Protein AF-A0A1H1V375-F1 (afdb_monomer_lite)

Organism: NCBI:txid545619

Radius of gyration: 21.79 Å; chains: 1; bounding box: 55×44×50 Å

Sequence (81 aa):
MTETAPTTPEAPRRRQGMSTATVVWGVVVTLVAVGAISLALGASFDLGLALIVALTAGGVALLVGAVAGAAGRRHSRTKTD

pLDDT: mean 70.5, std 11.18, range [45.0, 88.38]

Foldseek 3Di:
DDPPDPPDPPPPPPVCPPPLVNVLVVVVVVLVVVVVVVVVVVPPDDVVNVVVNVVVSVVVVVVSVVVSVVVVVVVVPPPDD

Structure (mmCIF, N/CA/C/O backbone):
data_AF-A0A1H1V375-F1
#
_entry.id   AF-A0A1H1V375-F1
#
loop_
_atom_site.group_PDB
_atom_site.id
_atom_site.type_symbol
_atom_site.label_atom_id
_atom_site.label_alt_id
_atom_site.label_comp_id
_atom_site.label_asym_id
_atom_site.label_entity_id
_atom_site.label_seq_id
_atom_site.pdbx_PDB_ins_code
_atom_site.Cartn_x
_atom_site.Cartn_y
_atom_site.Cartn_z
_atom_sit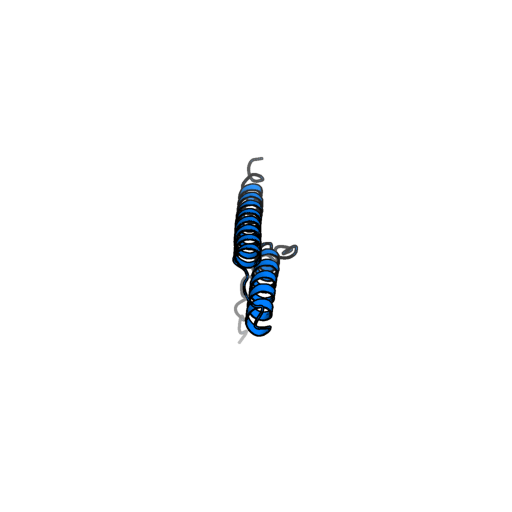e.occupancy
_atom_site.B_iso_or_equiv
_atom_site.auth_seq_id
_atom_site.auth_comp_id
_atom_site.auth_asym_id
_atom_site.auth_atom_id
_atom_site.pdbx_PDB_model_num
ATOM 1 N N . MET A 1 1 ? -39.885 -30.821 29.970 1.00 48.91 1 MET A N 1
ATOM 2 C CA . MET A 1 1 ? -38.461 -30.695 29.600 1.00 48.91 1 MET A CA 1
ATOM 3 C C . MET A 1 1 ? -38.322 -29.445 28.749 1.00 48.91 1 MET A C 1
ATOM 5 O O . MET A 1 1 ? -38.612 -29.489 27.565 1.00 48.91 1 MET A O 1
ATOM 9 N N . THR A 1 2 ? -38.025 -28.308 29.370 1.00 56.50 2 THR A N 1
ATOM 10 C CA . THR A 1 2 ? -37.730 -27.048 28.673 1.00 56.50 2 THR A CA 1
ATOM 11 C C . THR A 1 2 ? -36.220 -26.936 28.552 1.00 56.50 2 THR A C 1
ATOM 13 O O . THR A 1 2 ? -35.533 -26.754 29.554 1.00 56.50 2 THR A O 1
ATOM 16 N N . GLU A 1 3 ? -35.717 -27.120 27.336 1.00 53.03 3 GLU A N 1
ATOM 17 C CA . GLU A 1 3 ? -34.319 -26.904 26.987 1.00 53.03 3 GLU A CA 1
ATOM 18 C C . GLU A 1 3 ? -34.077 -25.396 26.913 1.00 53.03 3 GLU A C 1
ATOM 20 O O . GLU A 1 3 ? -34.513 -24.712 25.987 1.00 53.03 3 GLU A O 1
ATOM 25 N N . THR A 1 4 ? -33.447 -24.855 27.951 1.00 60.56 4 THR A N 1
ATOM 26 C CA . THR A 1 4 ? -32.971 -23.475 27.970 1.00 60.56 4 THR A CA 1
ATOM 27 C C . THR A 1 4 ? -31.780 -23.398 27.017 1.00 60.56 4 THR A C 1
ATOM 29 O O . THR A 1 4 ? -30.645 -23.665 27.407 1.00 60.56 4 THR A O 1
ATOM 32 N N . ALA A 1 5 ? -32.042 -23.104 25.743 1.00 69.94 5 ALA A N 1
ATOM 33 C CA . ALA A 1 5 ? -30.990 -22.863 24.764 1.00 69.94 5 ALA A CA 1
ATOM 34 C C . ALA A 1 5 ? -30.074 -21.734 25.278 1.00 69.94 5 ALA A C 1
ATOM 36 O O . ALA A 1 5 ? -30.585 -20.704 25.733 1.00 69.94 5 ALA A O 1
ATOM 37 N N . PRO A 1 6 ? -28.738 -21.895 25.241 1.00 66.00 6 PRO A N 1
ATOM 38 C CA . PRO A 1 6 ? -27.832 -20.859 25.702 1.00 66.00 6 PRO A CA 1
ATOM 39 C C . PRO A 1 6 ? -27.998 -19.625 24.814 1.00 66.00 6 PRO A C 1
ATOM 41 O O . PRO A 1 6 ? -27.624 -19.616 23.640 1.00 66.00 6 PRO A O 1
ATOM 44 N N . THR A 1 7 ? -28.567 -18.565 25.386 1.00 62.91 7 THR A N 1
ATOM 45 C CA . THR A 1 7 ? -28.560 -17.229 24.797 1.00 62.91 7 THR A CA 1
ATOM 46 C C . THR A 1 7 ? -27.108 -16.786 24.696 1.00 62.91 7 THR A C 1
ATOM 48 O O . THR A 1 7 ? -26.503 -16.365 25.683 1.00 62.91 7 THR A O 1
ATOM 51 N N . THR A 1 8 ? -26.523 -16.944 23.508 1.00 68.44 8 THR A N 1
ATOM 52 C CA . THR A 1 8 ? -25.204 -16.391 23.199 1.00 68.44 8 THR A CA 1
ATOM 53 C C . THR A 1 8 ? -25.277 -14.887 23.460 1.00 68.44 8 THR A C 1
ATOM 55 O O . THR A 1 8 ? -26.204 -14.255 22.948 1.00 68.44 8 THR A O 1
ATOM 58 N N . PRO A 1 9 ? -24.367 -14.296 24.257 1.00 61.47 9 PRO A N 1
ATOM 59 C CA . PRO A 1 9 ? -24.355 -12.858 24.462 1.00 61.47 9 PRO A CA 1
ATOM 60 C C . PRO A 1 9 ? -24.193 -12.194 23.098 1.00 61.47 9 PRO A C 1
ATOM 62 O O . PRO A 1 9 ? -23.144 -12.314 22.462 1.00 61.47 9 PRO A O 1
ATOM 65 N N . GLU A 1 10 ? -25.247 -11.541 22.618 1.00 60.28 10 GLU A N 1
ATOM 66 C CA . GLU A 1 10 ? -25.196 -10.787 21.378 1.00 60.28 10 GLU A CA 1
ATOM 67 C C . GLU A 1 10 ? -24.266 -9.602 21.639 1.00 60.28 10 GLU A C 1
ATOM 69 O O . GLU A 1 10 ? -24.638 -8.617 22.280 1.00 60.28 10 GLU A O 1
ATOM 74 N N . ALA A 1 11 ? -22.996 -9.769 21.250 1.00 63.53 11 ALA A N 1
ATOM 75 C CA . ALA A 1 11 ? -21.969 -8.756 21.419 1.00 63.53 11 ALA A CA 1
ATOM 76 C C . ALA A 1 11 ? -22.527 -7.432 20.888 1.00 63.53 11 ALA A C 1
ATOM 78 O O . ALA A 1 11 ? -23.136 -7.434 19.812 1.00 63.53 11 ALA A O 1
ATOM 79 N N . PRO A 1 12 ? -22.368 -6.317 21.628 1.00 56.53 12 PRO A N 1
ATOM 80 C CA . PRO A 1 12 ? -23.009 -5.063 21.283 1.00 56.53 12 PRO A CA 1
ATOM 81 C C . PRO A 1 12 ? -22.676 -4.765 19.831 1.00 56.53 12 PRO A C 1
ATOM 83 O O . PRO A 1 12 ? -21.501 -4.614 19.484 1.00 56.53 12 PRO A O 1
ATOM 86 N N . ARG A 1 13 ? -23.716 -4.749 18.987 1.00 57.97 13 ARG A N 1
ATOM 87 C CA . ARG A 1 13 ? -23.649 -4.439 17.561 1.00 57.97 13 ARG A CA 1
ATOM 88 C C . ARG A 1 13 ? -23.218 -2.980 17.457 1.00 57.97 13 ARG A C 1
ATOM 90 O O . ARG A 1 13 ? -24.030 -2.087 17.220 1.00 57.97 13 ARG A O 1
ATOM 97 N N . ARG A 1 14 ? -21.928 -2.714 17.719 1.00 59.81 14 ARG A N 1
ATOM 98 C CA . ARG A 1 14 ? -21.262 -1.457 17.397 1.00 59.81 14 ARG A CA 1
ATOM 99 C C . ARG A 1 14 ? -21.650 -1.251 15.954 1.00 59.81 14 ARG A C 1
ATOM 101 O O . ARG A 1 14 ? -21.371 -2.114 15.126 1.00 59.81 14 ARG A O 1
ATOM 108 N N . ARG A 1 15 ? -22.341 -0.151 15.675 1.00 55.28 15 ARG A N 1
ATOM 109 C CA . ARG A 1 15 ? -22.498 0.352 14.318 1.00 55.28 15 ARG A CA 1
ATOM 110 C C . ARG A 1 15 ? -21.073 0.516 13.801 1.00 55.28 15 ARG A C 1
ATOM 112 O O . ARG A 1 15 ? -20.414 1.508 14.096 1.00 55.28 15 ARG A O 1
ATOM 119 N N . GLN A 1 16 ? -20.554 -0.535 13.175 1.00 57.31 16 GLN A N 1
ATOM 120 C CA . GLN A 1 16 ? -19.254 -0.571 12.539 1.00 57.31 16 GLN A CA 1
ATOM 121 C C . GLN A 1 16 ? -19.453 0.263 11.284 1.00 57.31 16 GLN A C 1
ATOM 123 O O . GLN A 1 16 ? -19.645 -0.263 10.194 1.00 57.31 16 GLN A O 1
ATOM 128 N N . GLY A 1 17 ? -19.491 1.591 11.462 1.00 59.62 17 GLY A N 1
ATOM 129 C CA . GLY A 1 17 ? -19.156 2.500 10.377 1.00 59.62 17 GLY A CA 1
ATOM 130 C C . GLY A 1 17 ? -17.900 1.929 9.742 1.00 59.62 17 GLY A C 1
ATOM 131 O O . GLY A 1 17 ? -17.001 1.534 10.489 1.00 59.62 17 GLY A O 1
ATOM 132 N N . MET A 1 18 ? -17.962 1.737 8.422 1.00 58.97 18 MET A N 1
ATOM 133 C CA . MET A 1 18 ? -17.049 0.922 7.625 1.00 58.97 18 MET A CA 1
ATOM 134 C C . MET A 1 18 ? -15.698 0.766 8.311 1.00 58.97 18 MET A C 1
ATOM 136 O O . MET A 1 18 ? -14.975 1.750 8.466 1.00 58.97 18 MET A O 1
ATOM 140 N N . SER A 1 19 ? -15.449 -0.446 8.824 1.00 71.25 19 SER A N 1
ATOM 141 C CA . SER A 1 19 ? -14.308 -0.732 9.688 1.00 71.25 19 SER A CA 1
ATOM 142 C C . SER A 1 19 ? -13.070 -0.078 9.096 1.00 71.25 19 SER A C 1
ATOM 144 O O . SER A 1 19 ? -12.725 -0.337 7.943 1.00 71.25 19 SER A O 1
ATOM 146 N N . THR A 1 20 ? -12.406 0.784 9.865 1.00 65.56 20 THR A N 1
ATOM 147 C CA . THR A 1 20 ? -11.163 1.420 9.424 1.00 65.56 20 THR A CA 1
ATOM 148 C C . THR A 1 20 ? -10.169 0.356 8.964 1.00 65.56 20 THR A C 1
ATOM 150 O O . THR A 1 20 ? -9.445 0.577 8.001 1.00 65.56 20 THR A O 1
ATOM 153 N N . ALA A 1 21 ? -10.203 -0.833 9.582 1.00 70.06 21 ALA A N 1
ATOM 154 C CA . ALA A 1 21 ? -9.427 -1.981 9.138 1.00 70.06 21 ALA A CA 1
ATOM 155 C C . ALA A 1 21 ? -9.813 -2.424 7.719 1.00 70.06 21 ALA A C 1
ATOM 157 O O . ALA A 1 21 ? -8.920 -2.627 6.915 1.00 70.06 21 ALA A O 1
ATOM 158 N N . THR A 1 22 ? -11.102 -2.496 7.372 1.00 77.12 22 THR A N 1
ATOM 159 C CA . THR A 1 22 ? -11.573 -2.800 6.008 1.00 77.12 22 THR A CA 1
ATOM 160 C C . THR A 1 22 ? -11.168 -1.728 4.997 1.00 77.12 22 THR A C 1
ATOM 162 O O . THR A 1 22 ? -10.737 -2.077 3.902 1.00 77.12 22 THR A O 1
ATOM 165 N N . VAL A 1 23 ? -11.249 -0.440 5.352 1.00 77.62 23 VAL A N 1
ATOM 166 C CA . VAL A 1 23 ? -10.803 0.653 4.464 1.00 77.62 23 VAL A CA 1
ATOM 167 C C . VAL A 1 23 ? -9.299 0.554 4.212 1.00 77.62 23 VAL A C 1
ATOM 169 O O . VAL A 1 23 ? -8.862 0.580 3.065 1.00 77.62 23 VAL A O 1
ATOM 172 N N . VAL A 1 24 ? -8.506 0.375 5.272 1.00 76.62 24 VAL A N 1
ATOM 173 C CA . VAL A 1 24 ? -7.050 0.208 5.171 1.00 76.62 24 VAL A CA 1
ATOM 174 C C . VAL A 1 24 ? -6.708 -1.037 4.355 1.00 76.62 24 VAL A C 1
ATOM 176 O O . VAL A 1 24 ? -5.862 -0.961 3.470 1.00 76.62 24 VAL A O 1
ATOM 179 N N . TRP A 1 25 ? -7.390 -2.159 4.587 1.00 82.31 25 TRP A N 1
ATOM 180 C CA . TRP A 1 25 ? -7.147 -3.397 3.846 1.00 82.31 25 TRP A CA 1
ATOM 181 C C . TRP A 1 25 ? -7.475 -3.243 2.360 1.00 82.31 25 TRP A C 1
ATOM 183 O O . TRP A 1 25 ? -6.680 -3.647 1.519 1.00 82.31 25 TRP A O 1
ATOM 193 N N . GLY A 1 26 ? -8.592 -2.588 2.028 1.00 83.81 26 GLY A N 1
ATOM 194 C CA . GLY A 1 26 ? -8.953 -2.275 0.644 1.00 83.81 26 GLY A CA 1
ATOM 195 C C . GLY A 1 26 ? -7.890 -1.426 -0.060 1.00 83.81 26 GLY A C 1
ATOM 196 O O . GLY A 1 26 ? -7.508 -1.727 -1.192 1.00 83.81 26 GLY A O 1
ATOM 197 N N . VAL A 1 27 ? -7.344 -0.416 0.626 1.00 81.12 27 VAL A N 1
ATOM 198 C CA . VAL A 1 27 ? -6.244 0.410 0.098 1.00 81.12 27 VAL A CA 1
ATOM 199 C C . VAL A 1 27 ? -4.966 -0.415 -0.093 1.00 81.12 27 VAL A C 1
ATOM 201 O O . VAL A 1 27 ? -4.359 -0.347 -1.159 1.00 81.12 27 VAL A O 1
ATOM 204 N N . VAL A 1 28 ? -4.578 -1.23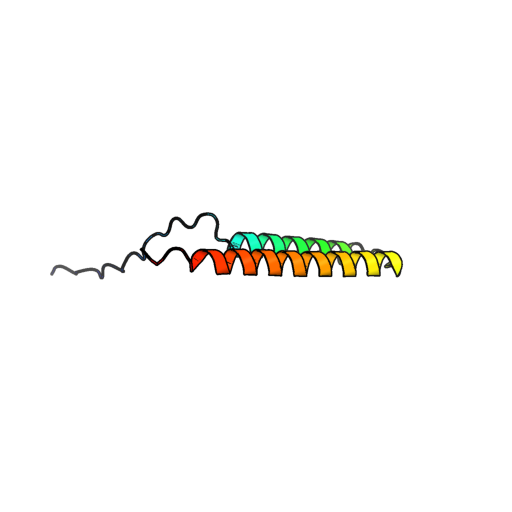3 0.892 1.00 80.69 28 VAL A N 1
ATOM 205 C CA . VAL A 1 28 ? -3.393 -2.108 0.806 1.00 80.69 28 VAL A CA 1
ATOM 206 C C . VAL A 1 28 ? -3.508 -3.072 -0.376 1.00 80.69 28 VAL A C 1
ATOM 208 O O . VAL A 1 28 ? -2.583 -3.158 -1.180 1.00 80.69 28 VAL A O 1
ATOM 211 N N . VAL A 1 29 ? -4.651 -3.746 -0.533 1.00 84.94 29 VAL A N 1
ATOM 212 C CA . VAL A 1 29 ? -4.895 -4.673 -1.650 1.00 84.94 29 VAL A CA 1
ATOM 213 C C . VAL A 1 29 ? -4.829 -3.958 -2.994 1.00 84.94 29 VAL A C 1
ATOM 215 O O . VAL A 1 29 ? -4.225 -4.481 -3.925 1.00 84.94 29 VAL A O 1
ATOM 218 N N . THR A 1 30 ? -5.396 -2.753 -3.095 1.00 84.69 30 THR A N 1
ATOM 219 C CA . THR A 1 30 ? -5.361 -1.964 -4.336 1.00 84.69 30 THR A CA 1
ATOM 220 C C . THR A 1 30 ? -3.922 -1.623 -4.729 1.00 84.69 30 THR A C 1
ATOM 222 O O . THR A 1 30 ? -3.548 -1.783 -5.887 1.00 84.69 30 THR A O 1
ATOM 225 N N . LEU A 1 31 ? -3.080 -1.226 -3.769 1.00 80.00 31 LEU A N 1
ATOM 226 C CA . LEU A 1 31 ? -1.664 -0.935 -4.022 1.00 80.00 31 LEU A CA 1
ATOM 227 C C . LEU A 1 31 ? -0.883 -2.178 -4.457 1.00 80.00 31 LEU A C 1
ATOM 229 O O . LEU A 1 31 ? -0.116 -2.115 -5.418 1.00 80.00 31 LEU A O 1
ATOM 233 N N . VAL A 1 32 ? -1.110 -3.313 -3.789 1.00 84.00 32 VAL A N 1
ATOM 234 C CA . VAL A 1 32 ? -0.490 -4.596 -4.156 1.00 84.00 32 VAL A CA 1
ATOM 235 C C . VAL A 1 32 ? -0.914 -5.017 -5.563 1.00 84.00 32 VAL A C 1
ATOM 237 O O . VAL A 1 32 ? -0.068 -5.425 -6.355 1.00 84.00 32 VAL A O 1
ATOM 240 N N . ALA A 1 33 ? -2.196 -4.870 -5.903 1.00 83.19 33 ALA A N 1
ATOM 241 C CA . ALA A 1 33 ? -2.716 -5.201 -7.225 1.00 83.19 33 ALA A CA 1
ATOM 242 C C . ALA A 1 33 ? -2.083 -4.334 -8.323 1.00 83.19 33 ALA A C 1
ATOM 244 O O . ALA A 1 33 ? -1.639 -4.867 -9.335 1.00 83.19 33 ALA A O 1
ATOM 245 N N . VAL A 1 34 ? -1.970 -3.018 -8.114 1.00 82.44 34 VAL A N 1
ATOM 246 C CA . VAL A 1 34 ? -1.318 -2.107 -9.073 1.00 82.44 34 VAL A CA 1
ATOM 247 C C . VAL A 1 34 ? 0.156 -2.477 -9.281 1.00 82.44 34 VAL A C 1
ATOM 249 O O . VAL A 1 34 ? 0.631 -2.506 -10.420 1.00 82.44 34 VAL A O 1
ATOM 252 N N . GLY A 1 35 ? 0.871 -2.820 -8.204 1.00 74.38 35 GLY A N 1
ATOM 253 C CA . GLY A 1 35 ? 2.249 -3.310 -8.283 1.00 74.38 35 GLY A CA 1
ATOM 254 C C . GLY A 1 35 ? 2.366 -4.628 -9.055 1.00 74.38 35 GLY A C 1
ATOM 255 O O . GLY A 1 35 ? 3.204 -4.749 -9.947 1.00 74.38 35 GLY A O 1
ATOM 256 N N . ALA A 1 36 ? 1.487 -5.592 -8.770 1.00 79.44 36 ALA A N 1
ATOM 257 C CA . ALA A 1 36 ? 1.456 -6.884 -9.452 1.00 79.44 36 ALA A CA 1
ATOM 258 C C . ALA A 1 36 ? 1.144 -6.748 -10.951 1.00 79.44 36 ALA A C 1
ATOM 260 O O . ALA A 1 36 ? 1.808 -7.375 -11.773 1.00 79.44 36 ALA A O 1
ATOM 261 N N . ILE A 1 37 ? 0.186 -5.888 -11.314 1.00 78.31 37 ILE A N 1
ATOM 262 C CA . ILE A 1 37 ? -0.149 -5.582 -12.712 1.00 78.31 37 ILE A CA 1
ATOM 263 C C . ILE A 1 37 ? 1.056 -4.949 -13.416 1.00 78.31 37 ILE A C 1
ATOM 265 O O . ILE A 1 37 ? 1.397 -5.350 -14.524 1.00 78.31 37 ILE A O 1
ATOM 269 N N . SER A 1 38 ? 1.758 -4.024 -12.758 1.00 73.06 38 SER A N 1
ATOM 270 C CA . SER A 1 38 ? 2.954 -3.389 -13.330 1.00 73.06 38 SER A CA 1
ATOM 271 C C . SER A 1 38 ? 4.080 -4.394 -13.601 1.00 73.06 38 SER A C 1
ATOM 273 O O . SER A 1 38 ? 4.718 -4.321 -14.650 1.00 73.06 38 SER A O 1
ATOM 275 N N . LEU A 1 39 ? 4.295 -5.362 -12.699 1.00 66.75 39 LEU A N 1
ATOM 276 C CA . LEU A 1 39 ? 5.237 -6.467 -12.919 1.00 66.75 39 LEU A CA 1
ATOM 277 C C . LEU A 1 39 ? 4.796 -7.376 -14.076 1.00 66.75 39 LEU A C 1
ATOM 279 O O . LEU A 1 39 ? 5.622 -7.756 -14.904 1.00 66.75 39 LEU A O 1
ATOM 283 N N . ALA A 1 40 ? 3.506 -7.717 -14.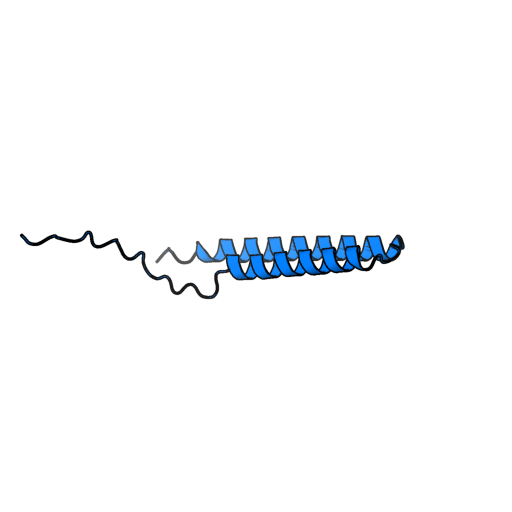142 1.00 70.56 40 ALA A N 1
ATOM 284 C CA . ALA A 1 40 ? 2.962 -8.622 -15.153 1.00 70.56 40 ALA A CA 1
ATOM 285 C C . ALA A 1 40 ? 3.021 -8.042 -16.574 1.00 70.56 40 ALA A C 1
ATOM 287 O O . ALA A 1 40 ? 3.166 -8.794 -17.535 1.00 70.56 40 ALA A O 1
ATOM 288 N N . LEU A 1 41 ? 2.946 -6.714 -16.714 1.00 72.62 41 LEU A N 1
ATOM 289 C CA . LEU A 1 41 ? 3.063 -6.036 -18.007 1.00 72.62 41 LEU A CA 1
ATOM 290 C C . LEU A 1 41 ? 4.506 -5.976 -18.541 1.00 72.62 41 LEU A C 1
ATOM 292 O O . LEU A 1 41 ? 4.707 -5.511 -19.660 1.00 72.62 41 LEU A O 1
ATOM 296 N N . GLY A 1 42 ? 5.506 -6.443 -17.782 1.00 55.09 42 GLY A N 1
ATOM 297 C CA . GLY A 1 42 ? 6.889 -6.523 -18.257 1.00 55.09 42 GLY A CA 1
ATOM 298 C C . GLY A 1 42 ? 7.495 -5.162 -18.606 1.00 55.09 42 GLY A C 1
ATOM 299 O O . GLY A 1 42 ? 8.362 -5.088 -19.475 1.00 55.09 42 GLY A O 1
ATOM 300 N N . ALA A 1 43 ? 7.026 -4.085 -17.964 1.00 58.03 43 ALA A N 1
ATOM 301 C CA . ALA A 1 43 ? 7.547 -2.743 -18.187 1.00 58.03 43 ALA A CA 1
ATOM 302 C C . ALA A 1 43 ? 9.072 -2.752 -18.006 1.00 58.03 43 ALA A C 1
ATOM 304 O O . ALA A 1 43 ? 9.579 -3.117 -16.944 1.00 58.03 43 ALA A O 1
ATOM 305 N N . SER A 1 44 ? 9.810 -2.376 -19.052 1.00 61.12 44 SER A N 1
ATOM 306 C CA . SER A 1 44 ? 11.257 -2.204 -18.990 1.00 61.12 44 SER A CA 1
ATOM 307 C C . SER A 1 44 ? 11.555 -1.103 -17.974 1.00 61.12 44 SER A C 1
ATOM 309 O O . SER A 1 44 ? 11.348 0.078 -18.255 1.00 61.12 44 SER A O 1
ATOM 311 N N . PHE A 1 45 ? 11.957 -1.502 -16.766 1.00 54.91 45 PHE A N 1
ATOM 312 C CA . PHE A 1 45 ? 12.273 -0.597 -15.670 1.00 54.91 45 PHE A CA 1
ATOM 313 C C . PHE A 1 45 ? 13.505 0.231 -16.032 1.00 54.91 45 PHE A C 1
ATOM 315 O O . PHE A 1 45 ? 14.641 -0.164 -15.780 1.00 54.91 45 PHE A O 1
ATOM 322 N N . ASP A 1 46 ? 13.272 1.401 -16.616 1.00 74.88 46 ASP A N 1
ATOM 323 C CA . ASP A 1 46 ? 14.250 2.477 -16.581 1.00 74.88 46 ASP A CA 1
ATOM 324 C C . ASP A 1 46 ? 14.494 2.845 -15.107 1.00 74.88 46 ASP A C 1
ATOM 326 O O . ASP A 1 46 ? 13.549 2.873 -14.310 1.00 74.88 46 ASP A O 1
ATOM 330 N N . LEU A 1 47 ? 15.745 3.122 -14.727 1.00 76.38 47 LEU A N 1
ATOM 331 C CA . LEU A 1 47 ? 16.101 3.536 -13.366 1.00 76.38 47 LEU A CA 1
ATOM 332 C C . LEU A 1 47 ? 15.250 4.726 -12.906 1.00 76.38 47 LEU A C 1
ATOM 334 O O . LEU A 1 47 ? 14.878 4.792 -11.734 1.00 76.38 47 LEU A O 1
ATOM 338 N N . GLY A 1 48 ? 14.897 5.628 -13.829 1.00 78.06 48 GLY A N 1
ATOM 339 C CA . GLY A 1 48 ? 13.983 6.734 -13.550 1.00 78.06 48 GLY A CA 1
ATOM 340 C C . GLY A 1 48 ? 12.590 6.250 -13.140 1.00 78.06 48 GLY A C 1
ATOM 341 O O . GLY A 1 48 ? 12.068 6.662 -12.104 1.00 78.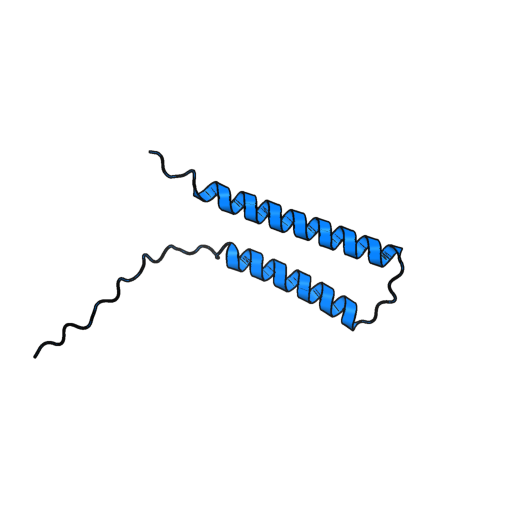06 48 GLY A O 1
ATOM 342 N N . LEU A 1 49 ? 12.005 5.325 -13.905 1.00 77.31 49 LEU A N 1
ATOM 343 C CA . LEU A 1 49 ? 10.683 4.765 -13.617 1.00 77.31 49 LEU A CA 1
ATOM 344 C C . LEU A 1 49 ? 10.696 3.928 -12.330 1.00 77.31 49 LEU A C 1
ATOM 346 O O . LEU A 1 49 ? 9.790 4.050 -11.508 1.00 77.31 49 LEU A O 1
ATOM 350 N N . ALA A 1 50 ? 11.747 3.131 -12.123 1.00 77.50 50 ALA A N 1
ATOM 351 C CA . ALA A 1 50 ? 11.942 2.336 -10.915 1.00 77.50 50 ALA A CA 1
ATOM 352 C C . ALA A 1 50 ? 12.006 3.219 -9.661 1.00 77.50 50 ALA A C 1
ATOM 354 O O . ALA A 1 50 ? 11.330 2.931 -8.673 1.00 77.50 50 ALA A O 1
ATOM 355 N N . LEU A 1 51 ? 12.762 4.323 -9.714 1.00 83.88 51 LEU A N 1
ATOM 356 C CA . LEU A 1 51 ? 12.840 5.284 -8.615 1.00 83.88 51 LEU A CA 1
ATOM 357 C C . LEU A 1 51 ? 11.500 5.959 -8.348 1.00 83.88 51 LEU A C 1
ATOM 359 O O . LEU A 1 51 ? 11.090 6.033 -7.193 1.00 83.88 51 LEU A O 1
ATOM 363 N N . ILE A 1 52 ? 10.805 6.424 -9.390 1.00 82.50 52 ILE A N 1
ATOM 364 C CA . ILE A 1 52 ? 9.494 7.064 -9.236 1.00 82.50 52 ILE A CA 1
ATOM 365 C C . ILE A 1 52 ? 8.525 6.092 -8.569 1.00 82.50 52 ILE A C 1
ATOM 367 O O . ILE A 1 52 ? 7.901 6.447 -7.572 1.00 82.50 52 ILE A O 1
ATOM 371 N N . VAL A 1 53 ? 8.433 4.852 -9.051 1.00 79.75 53 VAL A N 1
ATOM 372 C CA . VAL A 1 53 ? 7.548 3.839 -8.464 1.00 79.75 53 VAL A CA 1
ATOM 373 C C . VAL A 1 53 ? 7.937 3.541 -7.015 1.00 79.75 53 VAL A C 1
ATOM 375 O O . VAL A 1 53 ? 7.059 3.535 -6.155 1.00 79.75 53 VAL A O 1
ATOM 378 N N . ALA A 1 54 ? 9.227 3.368 -6.711 1.00 82.62 54 ALA A N 1
ATOM 379 C CA . ALA A 1 54 ? 9.701 3.113 -5.351 1.00 82.62 54 ALA A CA 1
ATOM 380 C C . ALA A 1 54 ? 9.382 4.273 -4.389 1.00 82.62 54 ALA A C 1
ATOM 382 O O . ALA A 1 54 ? 8.862 4.037 -3.297 1.00 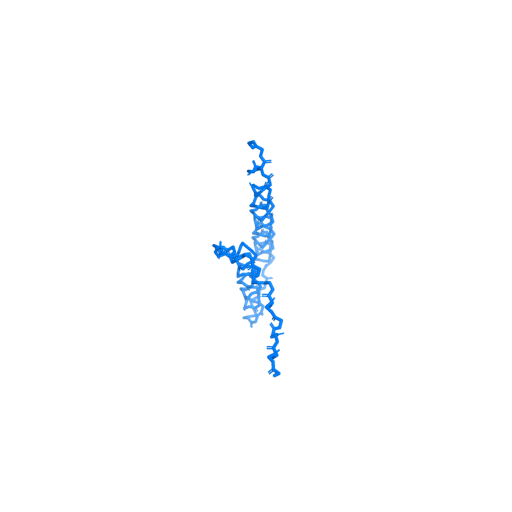82.62 54 ALA A O 1
ATOM 383 N N . LEU A 1 55 ? 9.634 5.524 -4.795 1.00 88.38 55 LEU A N 1
ATOM 384 C CA . LEU A 1 55 ? 9.308 6.717 -4.004 1.00 88.38 55 LEU A CA 1
ATOM 385 C C . LEU A 1 55 ? 7.800 6.867 -3.813 1.00 88.38 55 LEU A C 1
ATOM 387 O O . LEU A 1 55 ? 7.350 7.161 -2.708 1.00 88.38 55 LEU A O 1
ATOM 391 N N . THR A 1 56 ? 7.019 6.653 -4.872 1.00 83.44 56 THR A N 1
ATOM 392 C CA . THR A 1 56 ? 5.558 6.769 -4.818 1.00 83.44 56 THR A CA 1
ATOM 393 C C . THR A 1 56 ? 4.984 5.697 -3.893 1.00 83.44 56 THR A C 1
ATOM 395 O O . THR A 1 56 ? 4.189 6.010 -3.011 1.00 83.44 56 THR A O 1
ATOM 398 N N . ALA A 1 57 ? 5.444 4.448 -4.011 1.00 79.50 57 ALA A N 1
ATOM 399 C CA . ALA A 1 57 ? 5.045 3.354 -3.131 1.00 79.50 57 ALA A CA 1
ATOM 400 C C . ALA A 1 57 ? 5.441 3.618 -1.670 1.00 79.50 57 ALA A C 1
ATOM 402 O O . ALA A 1 57 ? 4.611 3.464 -0.774 1.00 79.50 57 ALA A O 1
ATOM 403 N N . GLY A 1 58 ? 6.673 4.075 -1.425 1.00 84.69 58 GLY A N 1
ATOM 404 C CA . GLY A 1 58 ? 7.144 4.447 -0.090 1.00 84.69 58 GLY A CA 1
ATOM 405 C C . GLY A 1 58 ? 6.337 5.596 0.520 1.00 84.69 58 GLY A C 1
ATOM 406 O O . GLY A 1 58 ? 5.896 5.504 1.665 1.00 84.69 58 GLY A O 1
ATOM 407 N N . GLY A 1 59 ? 6.069 6.648 -0.257 1.00 85.12 59 GLY A N 1
ATOM 408 C CA . GLY A 1 59 ? 5.259 7.791 0.165 1.00 85.12 59 GLY A CA 1
ATOM 409 C C . GLY A 1 59 ? 3.823 7.397 0.508 1.00 85.12 59 GLY A C 1
ATOM 410 O O . GLY A 1 59 ? 3.303 7.797 1.550 1.00 85.12 59 GLY A O 1
ATOM 411 N N . VAL A 1 60 ? 3.198 6.548 -0.311 1.00 81.94 60 VAL A N 1
ATOM 412 C CA . VAL A 1 60 ? 1.853 6.036 -0.029 1.00 81.94 60 VAL A CA 1
ATOM 413 C C . VAL A 1 60 ? 1.854 5.123 1.200 1.00 81.94 60 VAL A C 1
ATOM 415 O O . VAL A 1 60 ? 0.969 5.256 2.043 1.00 81.94 60 VAL A O 1
ATOM 418 N N . ALA A 1 61 ? 2.850 4.248 1.368 1.00 78.75 61 ALA A N 1
ATOM 419 C CA . ALA A 1 61 ? 2.960 3.392 2.551 1.00 78.75 61 ALA A CA 1
ATOM 420 C C . ALA A 1 61 ? 3.063 4.216 3.847 1.00 78.75 61 ALA A C 1
ATOM 422 O O . ALA A 1 61 ? 2.364 3.930 4.824 1.00 78.75 61 ALA A O 1
ATOM 423 N N . LEU A 1 62 ? 3.869 5.283 3.836 1.00 85.38 62 LEU A N 1
ATOM 424 C CA . LEU A 1 62 ? 3.975 6.221 4.955 1.00 85.38 62 LEU A CA 1
ATOM 425 C C . LEU A 1 62 ? 2.656 6.956 5.212 1.00 85.38 62 LEU A C 1
ATOM 427 O O . LEU A 1 62 ? 2.244 7.072 6.366 1.00 85.38 62 LEU A O 1
ATOM 431 N N . LEU A 1 63 ? 1.966 7.410 4.161 1.00 84.56 63 LEU A N 1
ATOM 432 C CA . LEU A 1 63 ? 0.676 8.088 4.284 1.00 84.56 63 LEU A CA 1
ATOM 433 C C . LEU A 1 63 ? -0.384 7.168 4.897 1.00 84.56 63 LEU A C 1
ATOM 435 O O . LEU A 1 63 ? -1.080 7.566 5.829 1.00 84.56 63 LEU A O 1
ATOM 439 N N . VAL A 1 64 ? -0.477 5.924 4.427 1.00 78.94 64 VAL A N 1
ATOM 440 C CA . VAL A 1 64 ? -1.410 4.926 4.966 1.00 78.94 64 VAL A CA 1
ATOM 441 C C . VAL A 1 64 ? -1.091 4.633 6.431 1.00 78.94 64 VAL A C 1
ATOM 443 O O . VAL A 1 64 ? -1.998 4.651 7.264 1.00 78.94 64 VAL A O 1
ATOM 446 N N . GLY A 1 65 ? 0.187 4.440 6.774 1.00 77.69 65 GLY A N 1
ATOM 447 C CA . GLY A 1 65 ? 0.622 4.251 8.159 1.00 77.69 65 GLY A CA 1
ATOM 448 C C . GLY A 1 65 ? 0.280 5.446 9.057 1.00 77.69 65 GLY A C 1
ATOM 449 O O . GLY A 1 65 ? -0.227 5.267 10.166 1.00 77.69 65 GLY A O 1
ATOM 450 N N . ALA A 1 66 ? 0.485 6.670 8.567 1.00 79.00 66 ALA A N 1
ATOM 451 C CA . ALA A 1 66 ? 0.169 7.897 9.292 1.00 79.00 66 ALA A CA 1
ATOM 452 C C . ALA A 1 66 ? -1.342 8.065 9.512 1.00 79.00 66 ALA A C 1
ATOM 454 O O . ALA A 1 66 ? -1.772 8.342 10.634 1.00 79.00 66 ALA A O 1
ATOM 455 N N . VAL A 1 67 ? -2.154 7.844 8.474 1.00 81.00 67 VAL A N 1
ATOM 456 C CA . VAL A 1 67 ? -3.620 7.922 8.548 1.00 81.00 67 VAL A CA 1
ATOM 457 C C . VAL A 1 67 ? -4.169 6.847 9.487 1.00 81.00 67 VAL A C 1
ATOM 459 O O . VAL A 1 67 ? -4.981 7.159 10.360 1.00 81.00 67 VAL A O 1
ATOM 462 N N . ALA A 1 68 ? -3.682 5.607 9.391 1.00 76.12 68 ALA A N 1
ATOM 463 C CA . ALA A 1 68 ? -4.070 4.524 10.292 1.00 76.12 68 ALA A CA 1
ATOM 464 C C . ALA A 1 68 ? -3.681 4.826 11.753 1.00 76.12 68 ALA A C 1
ATOM 466 O O . ALA A 1 68 ? -4.498 4.676 12.665 1.00 76.12 68 ALA A O 1
ATOM 467 N N . GLY A 1 69 ? -2.462 5.323 11.985 1.00 69.94 69 GLY A N 1
ATOM 468 C CA . GLY A 1 69 ? -1.972 5.691 13.316 1.00 69.94 69 GLY A CA 1
ATOM 469 C C . GLY A 1 69 ? -2.660 6.923 13.921 1.00 69.94 69 GLY A C 1
ATOM 470 O O . GLY A 1 69 ? -2.761 7.041 15.147 1.00 69.94 69 GLY A O 1
ATOM 471 N N . ALA A 1 70 ? -3.143 7.850 13.093 1.00 69.56 70 ALA A N 1
ATOM 472 C CA . ALA A 1 70 ? -3.933 9.000 13.527 1.00 69.56 70 ALA A CA 1
ATOM 473 C C . ALA A 1 70 ? -5.379 8.599 13.858 1.00 69.56 70 ALA A C 1
ATOM 475 O O . ALA A 1 70 ? -5.900 8.975 14.911 1.00 69.56 70 ALA A O 1
ATOM 476 N N . ALA A 1 71 ? -6.005 7.781 13.007 1.00 65.94 71 ALA A N 1
ATOM 477 C CA . ALA A 1 71 ? -7.361 7.282 13.215 1.00 65.94 71 ALA A CA 1
ATOM 478 C C . ALA A 1 71 ? -7.466 6.394 14.468 1.00 65.94 71 ALA A C 1
ATOM 480 O O . ALA A 1 71 ? -8.411 6.537 15.242 1.00 65.94 71 ALA A O 1
ATOM 481 N N . GLY A 1 72 ? -6.465 5.543 14.726 1.00 63.09 72 GLY A N 1
ATOM 482 C CA . GLY A 1 72 ? -6.428 4.686 15.917 1.00 63.09 72 GLY A CA 1
ATOM 483 C C . GLY A 1 72 ? -6.315 5.456 17.239 1.00 63.09 72 GLY A C 1
ATOM 484 O O . GLY A 1 72 ? -6.929 5.072 18.231 1.00 63.09 72 GLY A O 1
ATOM 485 N N . ARG A 1 73 ? -5.587 6.582 17.268 1.00 60.00 73 ARG A N 1
ATOM 486 C CA . ARG A 1 73 ? -5.394 7.392 18.489 1.00 60.00 73 ARG A CA 1
ATOM 487 C C . ARG A 1 73 ? -6.610 8.223 18.889 1.00 60.00 73 ARG A C 1
ATOM 489 O O .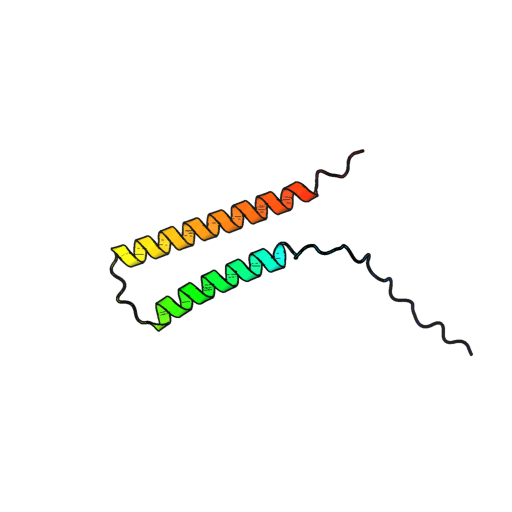 ARG A 1 73 ? -6.762 8.558 20.063 1.00 60.00 73 ARG A O 1
ATOM 496 N N . ARG A 1 74 ? -7.470 8.582 17.934 1.00 56.81 74 ARG A N 1
ATOM 497 C CA . ARG A 1 74 ? -8.599 9.492 18.178 1.00 56.81 74 ARG A CA 1
ATOM 498 C C . ARG A 1 74 ? -9.764 8.822 18.914 1.00 56.81 74 ARG A C 1
ATOM 500 O O . ARG A 1 74 ? -10.546 9.513 19.555 1.00 56.81 74 ARG A O 1
ATOM 507 N N . HIS A 1 75 ? -9.843 7.491 18.882 1.00 55.19 75 HIS A N 1
ATOM 508 C CA . HIS A 1 75 ? -10.919 6.718 19.517 1.00 55.19 75 HIS A CA 1
ATOM 509 C C . HIS A 1 75 ? -10.745 6.529 21.033 1.00 55.19 75 HIS A C 1
ATOM 511 O O . HIS A 1 75 ? -11.678 6.114 21.715 1.00 55.19 75 HIS A O 1
ATOM 517 N N . SER A 1 76 ? -9.563 6.844 21.570 1.00 56.69 76 SER A N 1
ATOM 518 C CA . SER A 1 76 ? -9.221 6.646 22.988 1.00 56.69 76 SER A CA 1
ATOM 519 C C . SER A 1 76 ? -9.444 7.888 23.859 1.00 56.69 76 SER A C 1
ATOM 521 O O . SER A 1 76 ? -9.283 7.808 25.071 1.00 56.69 76 SER A O 1
ATOM 523 N N . ARG A 1 77 ? -9.787 9.044 23.265 1.00 59.44 77 ARG A N 1
ATOM 524 C CA . ARG A 1 77 ? -9.934 10.334 23.975 1.00 59.44 77 ARG A CA 1
ATOM 525 C C . ARG A 1 77 ? -11.378 10.758 24.258 1.00 59.44 77 ARG A C 1
ATOM 527 O O . ARG A 1 77 ? -11.591 11.863 24.733 1.00 59.44 77 ARG A O 1
ATOM 534 N N . THR A 1 78 ? -12.368 9.910 23.997 1.00 58.44 78 THR A N 1
ATOM 535 C CA . THR A 1 78 ? -13.786 10.207 24.290 1.00 58.44 78 THR A CA 1
ATOM 536 C C . THR A 1 78 ? -14.308 9.426 25.497 1.00 58.44 78 THR A C 1
ATOM 538 O O . THR A 1 78 ? -15.455 8.988 25.502 1.00 58.44 78 THR A O 1
ATOM 541 N N . LYS A 1 79 ? -13.459 9.187 26.505 1.00 56.00 79 LYS A N 1
ATOM 542 C CA . LYS A 1 79 ? -13.864 8.560 27.770 1.00 56.00 79 LYS A CA 1
ATOM 543 C C . LYS A 1 79 ? -13.248 9.289 28.966 1.00 56.00 79 LYS A C 1
ATOM 545 O O . LYS A 1 79 ? -12.442 8.709 29.679 1.00 56.00 79 LYS A O 1
ATOM 550 N N . THR A 1 80 ? -13.623 10.549 29.144 1.00 50.50 80 THR A N 1
ATOM 551 C CA . THR A 1 80 ? -13.517 11.283 30.414 1.00 50.50 80 THR A CA 1
ATOM 552 C C . THR A 1 80 ? -14.558 12.397 30.372 1.00 50.50 80 THR A C 1
ATOM 554 O O . THR A 1 80 ? -14.247 13.511 29.956 1.00 50.50 80 THR A O 1
ATOM 557 N N . ASP A 1 81 ? -15.792 12.025 30.702 1.00 45.00 81 ASP A N 1
ATOM 558 C CA . ASP A 1 81 ? -16.762 12.883 31.387 1.00 45.00 81 ASP A CA 1
ATOM 559 C C . ASP A 1 81 ? -16.887 12.302 32.803 1.00 45.00 81 ASP A C 1
ATOM 561 O O . ASP A 1 81 ? -16.925 11.045 32.889 1.00 45.00 81 ASP A O 1
#

Secondary structure (DSSP, 8-state):
-----------------S-HHHHHHHHHHHHHHHHHHHHHTT----HHHHHHHHHHHHHHHHHHHHHHHHHHHHTTSS---